Protein AF-G4D1E9-F1 (afdb_monomer_lite)

Organism: NCBI:txid997350

Sequence (97 aa):
MITLFISSLCPDCPPALEAFENSSLDYKIIDITESMANLKAFLKYRDKDSFFNSIKANCQVGVPSIMVGDGEKFYSFSSELDLKIYNFNEKEITTTL

pLDDT: mean 87.68, std 16.25, range [38.56, 98.69]

Structure (mmCIF, N/CA/C/O backbone):
data_AF-G4D1E9-F1
#
_entry.id   AF-G4D1E9-F1
#
loop_
_atom_site.group_PDB
_atom_site.id
_atom_site.type_symbol
_atom_site.label_atom_id
_atom_site.label_alt_id
_atom_site.label_comp_id
_atom_site.label_asym_id
_atom_site.label_entity_id
_atom_site.label_seq_id
_atom_site.pdbx_PDB_ins_code
_atom_site.Cartn_x
_atom_site.Cartn_y
_atom_site.Cartn_z
_atom_site.occupancy
_atom_site.B_iso_or_equiv
_atom_site.auth_seq_id
_atom_site.auth_comp_id
_atom_site.auth_asym_id
_atom_site.auth_atom_id
_atom_site.pdbx_PDB_model_num
ATOM 1 N N . MET A 1 1 ? -13.502 -6.601 0.296 1.00 86.12 1 MET A N 1
ATOM 2 C CA . MET A 1 1 ? -12.674 -5.956 1.341 1.00 86.12 1 MET A CA 1
ATOM 3 C C . MET A 1 1 ? -11.669 -5.037 0.670 1.00 86.12 1 MET A C 1
ATOM 5 O O . MET A 1 1 ? -11.020 -5.477 -0.278 1.00 86.12 1 MET A O 1
ATOM 9 N N . ILE A 1 2 ? -11.561 -3.794 1.142 1.00 93.88 2 ILE A N 1
ATOM 10 C CA . ILE A 1 2 ? -10.570 -2.818 0.675 1.00 93.88 2 ILE A CA 1
ATOM 11 C C . ILE A 1 2 ? -9.377 -2.825 1.640 1.00 93.88 2 ILE A C 1
ATOM 13 O O . ILE A 1 2 ? -9.537 -2.983 2.850 1.00 93.88 2 ILE A O 1
ATOM 17 N N . THR A 1 3 ? -8.158 -2.727 1.120 1.00 96.50 3 THR A N 1
ATOM 18 C CA . THR A 1 3 ? -6.930 -2.635 1.921 1.00 96.50 3 THR A CA 1
ATOM 19 C C . THR A 1 3 ? -6.061 -1.509 1.395 1.00 96.50 3 THR A C 1
ATOM 21 O O . THR A 1 3 ? -5.694 -1.526 0.224 1.00 96.50 3 THR A O 1
ATOM 24 N N . LEU A 1 4 ? -5.711 -0.563 2.259 1.00 97.38 4 LEU A N 1
ATOM 25 C CA . LEU A 1 4 ? -4.735 0.474 1.960 1.00 97.38 4 LEU A CA 1
ATOM 26 C C . LEU A 1 4 ? -3.371 0.041 2.510 1.00 97.38 4 LEU A C 1
ATOM 28 O O . LEU A 1 4 ? -3.190 -0.077 3.722 1.00 97.38 4 LEU A O 1
ATOM 32 N N . PHE A 1 5 ? -2.412 -0.201 1.622 1.00 98.25 5 PHE A N 1
ATOM 33 C CA . PHE A 1 5 ? -1.015 -0.401 1.990 1.00 98.25 5 PHE A CA 1
ATOM 34 C C . PHE A 1 5 ? -0.313 0.951 2.079 1.00 98.25 5 PHE A C 1
ATOM 36 O O . PHE A 1 5 ? -0.307 1.712 1.109 1.00 98.25 5 PHE A O 1
ATOM 43 N N . ILE A 1 6 ? 0.306 1.223 3.224 1.00 98.19 6 ILE A N 1
ATOM 44 C CA . ILE A 1 6 ? 1.077 2.442 3.496 1.00 98.19 6 ILE A CA 1
ATOM 45 C C . ILE A 1 6 ? 2.435 2.096 4.095 1.00 98.19 6 ILE A C 1
ATOM 47 O O . ILE A 1 6 ? 2.736 0.940 4.384 1.00 98.19 6 ILE A O 1
ATOM 51 N N . SER A 1 7 ? 3.256 3.118 4.292 1.00 98.00 7 SER A N 1
ATOM 52 C CA . SER A 1 7 ? 4.416 3.075 5.173 1.00 98.00 7 SER A CA 1
ATOM 53 C C . SER A 1 7 ? 4.402 4.330 6.036 1.00 98.00 7 SER A C 1
ATOM 55 O O . SER A 1 7 ? 4.297 5.426 5.483 1.00 98.00 7 SER A O 1
ATOM 57 N N . SER A 1 8 ? 4.574 4.200 7.354 1.00 96.69 8 SER A N 1
ATOM 58 C CA . SER A 1 8 ? 4.766 5.366 8.236 1.00 96.69 8 SER A CA 1
ATOM 59 C C . SER A 1 8 ? 6.022 6.179 7.894 1.00 96.69 8 SER A C 1
ATOM 61 O O . SER A 1 8 ? 6.168 7.314 8.335 1.00 96.69 8 SER A O 1
ATOM 63 N N . LEU A 1 9 ? 6.935 5.618 7.094 1.00 96.62 9 LEU A N 1
ATOM 64 C CA . LEU A 1 9 ? 8.142 6.288 6.606 1.00 96.62 9 LEU A CA 1
ATOM 65 C C . LEU A 1 9 ? 7.960 6.933 5.221 1.00 96.62 9 LEU A C 1
ATOM 67 O O . LEU A 1 9 ? 8.906 7.517 4.693 1.00 96.62 9 LEU A O 1
ATOM 71 N N . CYS A 1 10 ? 6.789 6.796 4.593 1.00 94.62 10 CYS A N 1
ATOM 72 C CA . CYS A 1 10 ? 6.521 7.342 3.266 1.00 94.62 10 CYS A CA 1
ATOM 73 C C . CYS A 1 10 ? 5.874 8.735 3.374 1.00 94.62 10 CYS A C 1
ATOM 75 O O . CYS A 1 10 ? 4.762 8.841 3.894 1.00 94.62 10 CYS A O 1
ATOM 77 N N . PRO A 1 11 ? 6.512 9.795 2.841 1.00 93.38 11 PRO A N 1
ATOM 78 C CA . PRO A 1 11 ? 5.982 11.157 2.922 1.00 93.38 11 PRO A CA 1
ATOM 79 C C . PRO A 1 11 ? 4.702 11.365 2.101 1.00 93.38 11 PRO A C 1
ATOM 81 O O . PRO A 1 11 ? 3.967 12.309 2.367 1.00 93.38 11 PRO A O 1
ATOM 84 N N . ASP A 1 12 ? 4.414 10.473 1.148 1.00 91.56 12 ASP A N 1
ATOM 85 C CA . ASP A 1 12 ? 3.251 10.557 0.255 1.00 91.56 12 ASP A CA 1
ATOM 86 C C . ASP A 1 12 ? 2.029 9.775 0.781 1.00 91.56 12 ASP A C 1
ATOM 88 O O . ASP A 1 12 ? 0.950 9.828 0.193 1.00 91.56 12 ASP A O 1
ATOM 92 N N . CYS A 1 13 ? 2.172 9.031 1.885 1.00 94.75 13 CYS A N 1
ATOM 93 C CA . CYS A 1 13 ? 1.077 8.272 2.504 1.00 94.75 13 CYS A CA 1
ATOM 94 C C . CYS A 1 13 ? 0.064 9.102 3.325 1.00 94.75 13 CYS A C 1
ATOM 96 O O . CYS A 1 13 ? -1.101 8.699 3.334 1.00 94.75 13 CYS A O 1
ATOM 98 N N . PRO A 1 14 ? 0.419 10.222 3.997 1.00 95.00 14 PRO A N 1
ATOM 99 C CA . PRO A 1 14 ? -0.534 10.974 4.820 1.00 95.00 14 PRO A CA 1
ATOM 100 C C . PRO A 1 14 ? -1.810 11.426 4.086 1.00 95.00 14 PRO A C 1
ATOM 102 O O . PRO A 1 14 ? -2.887 11.203 4.635 1.00 95.00 14 PRO A O 1
ATOM 105 N N . PRO A 1 15 ? -1.758 11.945 2.839 1.00 93.44 15 PRO A N 1
ATOM 106 C CA . PRO A 1 15 ? -2.978 12.304 2.109 1.00 93.44 15 PRO A CA 1
ATOM 107 C C . PRO A 1 15 ? -3.912 11.113 1.848 1.00 93.44 15 PRO A C 1
ATOM 109 O O . PRO A 1 15 ? -5.132 11.260 1.876 1.00 93.44 15 PRO A O 1
ATOM 112 N N . ALA A 1 16 ? -3.352 9.921 1.613 1.00 93.50 16 ALA A N 1
ATOM 113 C CA . ALA A 1 16 ? -4.143 8.710 1.419 1.00 93.50 16 ALA A CA 1
ATOM 114 C C . ALA A 1 16 ? -4.818 8.268 2.722 1.00 93.50 16 ALA A C 1
ATOM 116 O O . ALA A 1 16 ? -5.991 7.911 2.710 1.00 93.50 16 ALA A O 1
ATOM 117 N N . LEU A 1 17 ? -4.094 8.320 3.844 1.00 93.94 17 LEU A N 1
ATOM 118 C CA . LEU A 1 17 ? -4.647 8.010 5.164 1.00 93.94 17 LEU A CA 1
ATOM 119 C C . LEU A 1 17 ? -5.827 8.926 5.494 1.00 93.94 17 LEU A C 1
ATOM 121 O O . LEU A 1 17 ? -6.913 8.427 5.777 1.00 93.94 17 LEU A O 1
ATOM 125 N N . GLU A 1 18 ? -5.646 10.239 5.347 1.00 93.25 18 GLU A N 1
ATOM 126 C CA . GLU A 1 18 ? -6.695 11.229 5.607 1.00 93.25 18 GLU A CA 1
ATOM 127 C C . GLU A 1 18 ? -7.926 11.010 4.713 1.00 93.25 18 GLU A C 1
ATOM 129 O O . GLU A 1 18 ? -9.065 11.088 5.179 1.00 93.25 18 GLU A O 1
ATOM 134 N N . ALA A 1 19 ? -7.728 10.699 3.428 1.00 91.38 19 ALA A N 1
ATOM 135 C CA . ALA A 1 19 ? -8.835 10.433 2.513 1.00 91.38 19 ALA A CA 1
ATOM 136 C C . ALA A 1 19 ? -9.644 9.188 2.917 1.00 91.38 19 ALA A C 1
ATOM 138 O O . ALA A 1 19 ? -10.872 9.198 2.823 1.00 91.38 19 ALA A O 1
ATOM 139 N N . PHE A 1 20 ? -8.972 8.129 3.378 1.00 92.06 20 PHE A N 1
ATOM 140 C CA . PHE A 1 20 ? -9.628 6.910 3.850 1.00 92.06 20 PHE A CA 1
ATOM 141 C C . PHE A 1 20 ? -10.334 7.122 5.197 1.00 92.06 20 PHE A C 1
ATOM 143 O O . PHE A 1 20 ? -11.491 6.722 5.325 1.00 92.06 20 PHE A O 1
ATOM 150 N N . GLU A 1 21 ? -9.699 7.808 6.151 1.00 91.88 21 GLU A N 1
ATOM 151 C CA . GLU A 1 21 ? -10.279 8.151 7.463 1.00 91.88 21 GLU A CA 1
ATOM 152 C C . GLU A 1 21 ? -11.539 9.016 7.349 1.00 91.88 21 GLU A C 1
ATOM 154 O O . GLU A 1 21 ? -12.465 8.878 8.146 1.00 91.88 21 GLU A O 1
ATOM 159 N N . ASN A 1 22 ? -11.608 9.869 6.325 1.00 90.94 22 ASN A N 1
ATOM 160 C CA . ASN A 1 22 ? -12.777 10.699 6.030 1.00 90.94 22 ASN A CA 1
ATOM 161 C C . ASN A 1 22 ? -13.799 10.029 5.090 1.00 90.94 22 ASN A C 1
ATOM 163 O O . ASN A 1 22 ? -14.769 10.676 4.674 1.00 90.94 22 ASN A O 1
ATOM 167 N N . SER A 1 23 ? -13.590 8.764 4.715 1.00 87.75 23 SER A N 1
ATOM 168 C CA . SER A 1 23 ? -14.504 8.002 3.857 1.00 87.75 23 SER A CA 1
ATOM 169 C C . SER A 1 23 ? -15.484 7.156 4.676 1.00 87.75 23 SER A C 1
ATOM 171 O O . SER A 1 23 ? -15.246 6.836 5.836 1.00 87.75 23 SER A O 1
ATOM 173 N N . SER A 1 24 ? -16.591 6.748 4.055 1.00 87.38 24 SER A N 1
ATOM 174 C CA . SER A 1 24 ? -17.543 5.779 4.621 1.00 87.38 24 SER A CA 1
ATOM 175 C C . SER A 1 24 ? -17.227 4.327 4.233 1.00 87.38 24 SER A C 1
ATOM 177 O O . SER A 1 24 ? -18.061 3.439 4.420 1.00 87.38 24 SER A O 1
ATOM 179 N N . LEU A 1 25 ? -16.054 4.080 3.642 1.00 87.00 25 LEU A N 1
ATOM 180 C CA . LEU A 1 25 ? -15.668 2.764 3.145 1.00 87.00 25 LEU A CA 1
ATOM 181 C C . LEU A 1 25 ? -15.341 1.815 4.303 1.00 87.00 25 LEU A C 1
ATOM 183 O O . LEU A 1 25 ? -14.787 2.218 5.320 1.00 87.00 25 LEU A O 1
ATOM 187 N N . ASP A 1 26 ? -15.616 0.526 4.108 1.00 89.50 26 ASP A N 1
ATOM 188 C CA 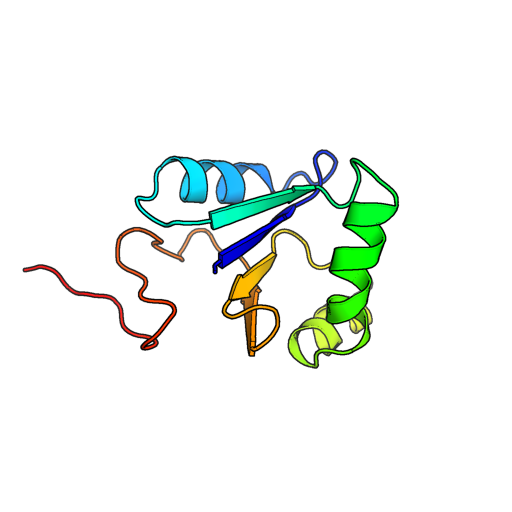. ASP A 1 26 ? -15.075 -0.530 4.964 1.00 89.50 26 ASP A CA 1
ATOM 189 C C . ASP A 1 26 ? -13.694 -0.950 4.441 1.00 89.50 26 ASP A C 1
ATOM 191 O O . ASP A 1 26 ? -13.556 -1.528 3.350 1.00 89.50 26 ASP A O 1
ATOM 195 N N . TYR A 1 27 ? -12.656 -0.613 5.201 1.00 93.19 27 TYR A N 1
ATOM 196 C CA . TYR A 1 27 ? -11.268 -0.824 4.821 1.00 93.19 27 TYR A CA 1
ATOM 197 C C . TYR A 1 27 ? -10.405 -1.232 6.012 1.00 93.19 27 TYR A C 1
ATOM 199 O O . TYR A 1 27 ? -10.730 -1.017 7.177 1.00 93.19 27 TYR A O 1
ATOM 207 N N . LYS A 1 28 ? -9.234 -1.781 5.691 1.00 96.19 28 LYS A N 1
ATOM 208 C CA . LYS A 1 28 ? -8.131 -1.931 6.640 1.00 96.19 28 LYS A CA 1
ATOM 209 C C . LYS A 1 28 ? -6.882 -1.234 6.125 1.00 96.19 28 LYS A C 1
ATOM 211 O O . LYS A 1 28 ? -6.651 -1.181 4.916 1.00 96.19 28 LYS A O 1
ATOM 216 N N . ILE A 1 29 ? -6.060 -0.757 7.048 1.00 97.56 29 ILE A N 1
ATOM 217 C CA . ILE A 1 29 ? -4.736 -0.210 6.753 1.00 97.56 29 ILE A CA 1
ATOM 218 C C . ILE A 1 29 ? -3.689 -1.273 7.084 1.00 97.56 29 ILE A C 1
ATOM 220 O O . ILE A 1 29 ? -3.799 -1.970 8.092 1.00 97.56 29 ILE A O 1
ATOM 224 N N . ILE A 1 30 ? -2.682 -1.411 6.223 1.00 98.25 30 ILE A N 1
ATOM 225 C CA . ILE A 1 30 ? -1.491 -2.221 6.479 1.00 98.25 30 ILE A CA 1
ATOM 226 C C . ILE A 1 3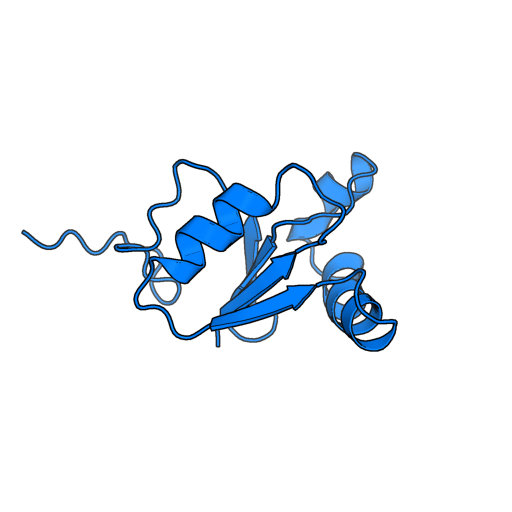0 ? -0.266 -1.329 6.299 1.00 98.25 30 ILE A C 1
ATOM 228 O O . ILE A 1 30 ? 0.070 -0.954 5.175 1.00 98.25 30 ILE A O 1
ATOM 232 N N . ASP A 1 31 ? 0.425 -1.031 7.397 1.00 98.50 31 ASP A N 1
ATOM 233 C CA . ASP A 1 31 ? 1.738 -0.397 7.349 1.00 98.50 31 ASP A CA 1
ATOM 234 C C . ASP A 1 31 ? 2.815 -1.454 7.079 1.00 98.50 31 ASP A C 1
ATOM 236 O O . ASP A 1 31 ? 3.106 -2.310 7.919 1.00 98.50 31 ASP A O 1
ATOM 240 N N . ILE A 1 32 ? 3.435 -1.397 5.902 1.00 98.56 32 ILE A N 1
ATOM 241 C CA . ILE A 1 32 ? 4.452 -2.368 5.479 1.00 98.56 32 ILE A CA 1
ATOM 242 C C . ILE A 1 32 ? 5.751 -2.280 6.294 1.00 98.56 32 ILE A C 1
ATOM 244 O O . ILE A 1 32 ? 6.572 -3.193 6.219 1.00 98.56 32 ILE A O 1
ATOM 248 N N . THR A 1 33 ? 5.957 -1.200 7.050 1.00 98.25 33 THR A N 1
ATOM 249 C CA . THR A 1 33 ? 7.136 -0.983 7.901 1.00 98.25 33 THR A CA 1
ATOM 250 C C . THR A 1 33 ? 6.914 -1.353 9.363 1.00 98.25 33 THR A C 1
ATOM 252 O O . THR A 1 33 ? 7.886 -1.513 10.097 1.00 98.25 33 THR A O 1
ATOM 255 N N . GLU A 1 34 ? 5.666 -1.568 9.778 1.00 98.44 34 GLU A N 1
ATOM 256 C CA . GLU A 1 34 ? 5.324 -1.918 11.161 1.00 98.44 34 GLU A CA 1
ATOM 257 C C . GLU A 1 34 ? 5.786 -3.335 11.539 1.00 98.44 34 GLU A C 1
ATOM 259 O O . GLU A 1 34 ? 6.216 -3.581 12.666 1.00 98.44 34 GLU A O 1
ATOM 264 N N . SER A 1 35 ? 5.721 -4.296 10.609 1.00 98.62 35 SER A N 1
ATOM 265 C CA . SER A 1 35 ? 6.132 -5.673 10.893 1.00 98.62 35 SER A CA 1
ATOM 266 C C . SER A 1 35 ? 6.550 -6.465 9.654 1.00 98.62 35 SER A C 1
ATOM 268 O O . SER A 1 35 ? 6.132 -6.202 8.526 1.00 98.62 35 SER A O 1
ATOM 270 N N . MET A 1 36 ? 7.321 -7.535 9.875 1.00 98.50 36 MET A N 1
ATOM 271 C CA . MET A 1 36 ? 7.660 -8.495 8.816 1.00 98.50 36 MET A CA 1
ATOM 272 C C . MET A 1 36 ? 6.431 -9.206 8.242 1.00 98.50 36 MET A C 1
ATOM 274 O O . MET A 1 36 ? 6.455 -9.612 7.081 1.00 98.50 36 MET A O 1
ATOM 278 N N . ALA A 1 37 ? 5.369 -9.383 9.032 1.00 98.62 37 ALA A N 1
ATOM 279 C CA . ALA A 1 37 ? 4.126 -9.972 8.547 1.00 98.62 37 ALA A CA 1
ATOM 280 C C . ALA A 1 37 ? 3.439 -9.038 7.540 1.00 98.62 37 ALA A C 1
ATOM 282 O O . ALA A 1 37 ? 3.067 -9.488 6.456 1.00 98.62 37 ALA A O 1
ATOM 283 N N . ASN A 1 38 ? 3.368 -7.741 7.850 1.00 98.56 38 ASN A N 1
ATOM 284 C CA . ASN A 1 38 ? 2.786 -6.727 6.971 1.00 98.56 38 ASN A CA 1
ATOM 285 C C . ASN A 1 38 ? 3.588 -6.585 5.675 1.00 98.56 38 ASN A C 1
ATOM 287 O O . ASN A 1 38 ? 3.014 -6.626 4.585 1.00 98.56 38 ASN A O 1
ATOM 291 N N . LEU A 1 39 ? 4.920 -6.515 5.781 1.00 98.69 39 LEU A N 1
ATOM 292 C CA . LEU A 1 39 ? 5.794 -6.471 4.611 1.00 98.69 39 LEU A CA 1
ATOM 293 C C . LEU A 1 39 ? 5.576 -7.690 3.705 1.00 98.69 39 LEU A C 1
ATOM 295 O O . LEU A 1 39 ? 5.384 -7.542 2.500 1.00 98.69 39 LEU A O 1
ATOM 299 N N . LYS A 1 40 ? 5.549 -8.904 4.272 1.00 98.44 40 LYS A N 1
ATOM 300 C CA . LYS A 1 40 ? 5.290 -10.135 3.505 1.00 98.44 40 LYS A CA 1
ATOM 301 C C . LYS A 1 40 ? 3.898 -10.142 2.873 1.00 98.44 40 LYS A C 1
ATOM 303 O O . LYS A 1 40 ? 3.763 -10.609 1.742 1.00 98.44 40 LYS A O 1
ATOM 308 N N . ALA A 1 41 ? 2.883 -9.628 3.569 1.00 97.62 41 ALA A N 1
ATOM 309 C CA . ALA A 1 41 ? 1.529 -9.513 3.035 1.00 97.62 41 ALA A CA 1
ATOM 310 C C . ALA A 1 41 ? 1.485 -8.602 1.799 1.00 97.62 41 ALA A C 1
ATOM 312 O O . ALA A 1 41 ? 0.844 -8.957 0.814 1.00 97.62 41 ALA A O 1
ATOM 313 N N . PHE A 1 42 ? 2.219 -7.487 1.811 1.00 98.38 42 PHE A N 1
ATOM 314 C CA . PHE A 1 42 ? 2.345 -6.606 0.649 1.00 98.38 42 PHE A CA 1
ATOM 315 C C . PHE A 1 42 ? 3.155 -7.248 -0.488 1.00 98.38 42 PHE A C 1
ATOM 317 O O . PHE A 1 42 ? 2.687 -7.308 -1.627 1.00 98.38 42 PHE A O 1
ATOM 324 N N . LEU A 1 43 ? 4.337 -7.802 -0.186 1.00 98.25 43 LEU A N 1
ATOM 325 C CA . LEU A 1 43 ? 5.217 -8.428 -1.185 1.00 98.25 43 LEU A CA 1
ATOM 326 C C . LEU A 1 43 ? 4.561 -9.617 -1.899 1.00 98.25 43 LEU A C 1
ATOM 328 O O . LEU A 1 43 ? 4.803 -9.815 -3.090 1.00 98.25 43 LEU A O 1
ATOM 332 N N . LYS A 1 44 ? 3.674 -10.360 -1.214 1.00 97.75 44 LYS A N 1
ATOM 333 C CA . LYS A 1 44 ? 2.853 -11.430 -1.814 1.00 97.75 44 LYS A CA 1
ATOM 334 C C . LYS A 1 44 ? 2.175 -10.968 -3.108 1.00 97.75 44 LYS A C 1
ATOM 336 O O . LYS A 1 44 ? 2.129 -11.748 -4.061 1.00 97.75 44 LYS A O 1
ATOM 341 N N . TYR A 1 45 ? 1.664 -9.737 -3.124 1.00 97.94 45 TYR A N 1
ATOM 342 C CA . TYR A 1 45 ? 0.979 -9.152 -4.271 1.00 97.94 45 TYR A CA 1
ATOM 343 C C . TYR A 1 45 ? 1.922 -8.310 -5.132 1.00 97.94 45 TYR A C 1
ATOM 345 O O . TYR A 1 45 ? 1.998 -8.532 -6.339 1.00 97.94 45 TYR A O 1
ATOM 353 N N . ARG A 1 46 ? 2.707 -7.412 -4.522 1.00 97.88 46 ARG A N 1
ATOM 354 C CA . ARG A 1 46 ? 3.602 -6.471 -5.221 1.00 97.88 46 ARG A CA 1
ATOM 355 C C . ARG A 1 46 ? 4.579 -7.157 -6.176 1.00 97.88 46 ARG A C 1
ATOM 357 O O . ARG A 1 46 ? 4.866 -6.657 -7.268 1.00 97.88 46 ARG A O 1
ATOM 364 N N . ASP A 1 47 ? 5.095 -8.321 -5.800 1.00 97.81 47 ASP A N 1
ATOM 365 C CA . ASP A 1 47 ? 6.078 -9.015 -6.630 1.00 97.81 47 ASP A CA 1
ATOM 366 C C . ASP A 1 47 ? 5.444 -9.760 -7.812 1.00 97.81 47 ASP A C 1
ATOM 368 O O . ASP A 1 47 ? 6.128 -9.973 -8.815 1.00 97.81 47 ASP A O 1
ATOM 372 N N . LYS A 1 48 ? 4.145 -10.083 -7.743 1.00 96.81 48 LYS A N 1
ATOM 373 C CA . LYS A 1 48 ? 3.452 -10.947 -8.713 1.00 96.81 48 LYS A CA 1
ATOM 374 C C . LYS A 1 48 ? 2.462 -10.217 -9.616 1.00 96.81 48 LYS A C 1
ATOM 376 O O . LYS A 1 48 ? 2.322 -10.604 -10.772 1.00 96.81 48 LYS A O 1
AT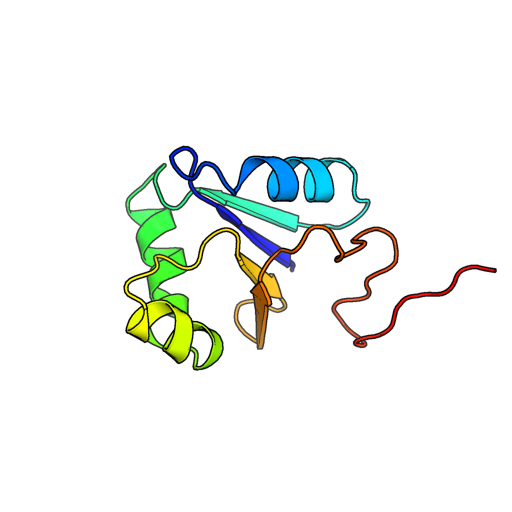OM 381 N N . ASP A 1 49 ? 1.773 -9.200 -9.107 1.00 97.69 49 ASP A N 1
ATOM 382 C CA . ASP A 1 49 ? 0.740 -8.495 -9.860 1.00 97.69 49 ASP A CA 1
ATOM 383 C C . ASP A 1 49 ? 1.355 -7.519 -10.878 1.00 97.69 49 ASP A C 1
ATOM 385 O O . ASP A 1 49 ? 2.303 -6.781 -10.582 1.00 97.69 49 ASP A O 1
ATOM 389 N N . SER A 1 50 ? 0.809 -7.525 -12.097 1.00 97.62 50 SER A N 1
ATOM 390 C CA . SER A 1 50 ? 1.286 -6.703 -13.213 1.00 97.62 50 SER A CA 1
ATOM 391 C C . SER A 1 50 ? 1.146 -5.196 -12.986 1.00 97.62 50 SER A C 1
ATOM 393 O O . SER A 1 50 ? 1.936 -4.435 -13.550 1.00 97.62 50 SER A O 1
ATOM 395 N N . PHE A 1 51 ? 0.217 -4.766 -12.122 1.00 96.88 51 PHE A N 1
ATOM 396 C CA . PHE A 1 51 ? 0.048 -3.373 -11.706 1.00 96.88 51 PHE A CA 1
ATOM 397 C C . PHE A 1 51 ? 1.363 -2.763 -11.198 1.00 96.88 51 PHE A C 1
ATOM 399 O O . PHE A 1 51 ? 1.679 -1.611 -11.487 1.00 96.88 51 PHE A O 1
ATOM 406 N N . PHE A 1 52 ? 2.184 -3.557 -10.504 1.00 98.25 52 PHE A N 1
ATOM 407 C CA . PHE A 1 52 ? 3.438 -3.087 -9.918 1.00 98.25 52 PHE A CA 1
ATOM 408 C C . PHE A 1 52 ? 4.633 -3.140 -10.876 1.00 98.25 52 PHE A C 1
ATOM 410 O O . PHE A 1 52 ? 5.734 -2.766 -10.480 1.00 98.25 52 PHE A O 1
ATOM 417 N N . ASN A 1 53 ? 4.486 -3.613 -12.117 1.00 98.19 53 ASN A N 1
ATOM 418 C CA . ASN A 1 53 ? 5.635 -3.801 -13.009 1.00 98.19 53 ASN A CA 1
ATOM 419 C C . ASN A 1 53 ? 6.366 -2.488 -13.321 1.00 98.19 53 ASN A C 1
ATOM 421 O O . ASN A 1 53 ? 7.589 -2.438 -13.204 1.00 98.19 53 ASN A O 1
ATOM 425 N N . SER A 1 54 ? 5.638 -1.419 -13.656 1.00 97.69 54 SER A N 1
ATOM 426 C CA . SER A 1 54 ? 6.234 -0.100 -13.917 1.00 97.69 54 SER A CA 1
ATOM 427 C C . SER A 1 54 ? 6.817 0.527 -12.648 1.00 97.69 54 SER A C 1
ATOM 429 O O . SER A 1 54 ? 7.925 1.053 -12.672 1.00 97.69 54 SER A O 1
ATOM 431 N N . ILE A 1 55 ? 6.115 0.400 -11.520 1.00 97.00 55 ILE A N 1
ATOM 432 C CA . ILE A 1 55 ? 6.563 0.860 -10.198 1.00 97.00 55 ILE A CA 1
ATOM 433 C C . ILE A 1 55 ? 7.912 0.212 -9.842 1.00 97.00 55 ILE A C 1
ATOM 435 O O . ILE A 1 55 ? 8.874 0.901 -9.500 1.00 97.00 55 ILE A O 1
ATOM 439 N N . LYS A 1 56 ? 8.013 -1.116 -9.991 1.00 97.44 56 LYS A N 1
ATOM 440 C CA . LYS A 1 56 ? 9.249 -1.880 -9.765 1.00 97.44 56 LYS A CA 1
ATOM 441 C C . LYS A 1 56 ? 10.365 -1.460 -10.720 1.00 97.44 56 LYS A C 1
ATOM 443 O O . LYS A 1 56 ? 11.498 -1.303 -10.273 1.00 97.44 56 LYS A O 1
ATOM 448 N N . ALA A 1 57 ? 10.052 -1.264 -12.002 1.00 98.12 57 ALA A N 1
ATOM 449 C CA . ALA A 1 57 ? 11.023 -0.827 -13.007 1.00 98.12 57 ALA A CA 1
ATOM 450 C C . ALA A 1 57 ? 11.613 0.560 -12.695 1.00 98.12 57 ALA A C 1
ATOM 452 O O . ALA A 1 57 ? 12.774 0.810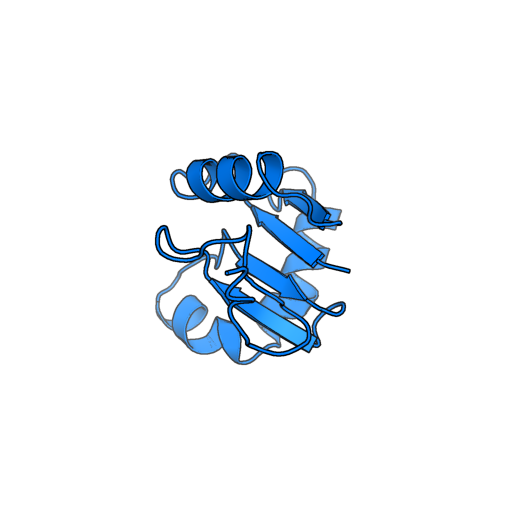 -13.002 1.00 98.12 57 ALA A O 1
ATOM 453 N N . ASN A 1 58 ? 10.845 1.423 -12.023 1.00 97.62 58 ASN A N 1
ATOM 454 C CA . ASN A 1 58 ? 11.283 2.741 -11.559 1.00 97.62 58 ASN A CA 1
ATOM 455 C C . ASN A 1 58 ? 11.920 2.724 -10.155 1.00 97.62 58 ASN A C 1
ATOM 457 O O . ASN A 1 58 ? 12.082 3.780 -9.545 1.00 97.62 58 ASN A O 1
ATOM 461 N N . CYS A 1 59 ? 12.264 1.548 -9.615 1.00 96.56 59 CYS A N 1
ATOM 462 C CA . CYS A 1 59 ? 12.833 1.381 -8.271 1.00 96.56 59 CYS A CA 1
ATOM 463 C C . CYS A 1 59 ? 11.948 1.934 -7.137 1.00 96.56 59 CYS A C 1
ATOM 465 O O . CYS A 1 59 ? 12.446 2.285 -6.067 1.00 96.56 59 CYS A O 1
ATOM 467 N N . GLN A 1 60 ? 10.632 1.994 -7.346 1.00 96.31 60 GLN A N 1
ATOM 468 C CA . GLN A 1 60 ? 9.681 2.475 -6.349 1.00 96.31 60 GLN A CA 1
ATOM 469 C C . GLN A 1 60 ? 9.137 1.321 -5.493 1.00 96.31 60 GLN A C 1
ATOM 471 O O . GLN A 1 60 ? 9.055 0.161 -5.917 1.00 96.31 60 GLN A O 1
ATOM 476 N N . VAL A 1 61 ? 8.740 1.649 -4.260 1.00 96.25 61 VAL A N 1
ATOM 477 C CA . VAL A 1 61 ? 8.149 0.683 -3.319 1.00 96.25 61 VAL A CA 1
ATOM 478 C C . VAL A 1 61 ? 6.731 0.292 -3.749 1.00 96.25 61 VAL A C 1
ATOM 480 O O . VAL A 1 61 ? 6.400 -0.893 -3.736 1.00 96.25 61 VAL A O 1
ATOM 483 N N . GLY A 1 62 ? 5.924 1.271 -4.178 1.00 95.50 62 GLY A N 1
ATOM 484 C CA . GLY A 1 62 ? 4.522 1.072 -4.567 1.00 95.50 62 GLY A CA 1
ATOM 485 C C . GLY A 1 62 ? 3.502 1.321 -3.456 1.00 95.50 62 GLY A C 1
ATOM 486 O O . GLY A 1 62 ? 2.436 0.711 -3.474 1.00 95.50 62 GLY A O 1
ATOM 487 N N . VAL A 1 63 ? 3.827 2.183 -2.488 1.00 97.00 63 VAL A N 1
ATOM 488 C CA . VAL A 1 63 ? 2.884 2.713 -1.489 1.00 97.00 63 VAL A CA 1
ATOM 489 C C . VAL A 1 63 ? 2.782 4.242 -1.629 1.00 97.00 63 VAL A C 1
ATOM 491 O O . VAL A 1 63 ? 3.784 4.846 -2.017 1.00 97.00 63 VAL A O 1
ATOM 494 N N . PRO A 1 64 ? 1.628 4.865 -1.317 1.00 96.69 64 PRO A N 1
ATOM 495 C CA . PRO A 1 64 ? 0.363 4.227 -0.934 1.00 96.69 64 PRO A CA 1
ATOM 496 C C . PRO A 1 64 ? -0.300 3.471 -2.100 1.00 96.69 64 PRO A C 1
ATOM 498 O O . PRO A 1 64 ? -0.347 3.963 -3.229 1.00 96.69 64 PRO A O 1
ATOM 501 N N . SER A 1 65 ? -0.824 2.270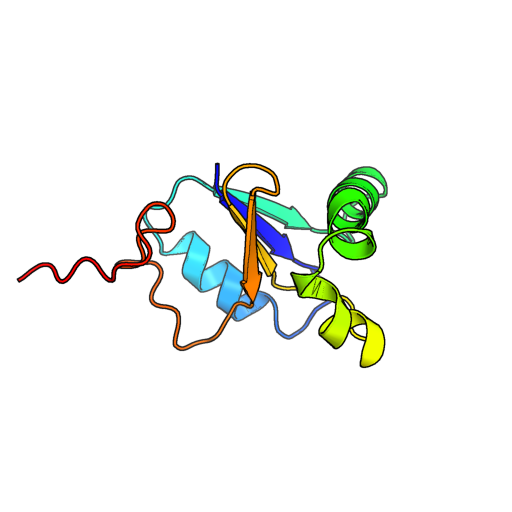 -1.837 1.00 96.31 65 SER A N 1
ATOM 502 C CA . SER A 1 65 ? -1.579 1.488 -2.829 1.00 96.31 65 SER A CA 1
ATOM 503 C C . SER A 1 65 ? -2.833 0.860 -2.242 1.00 96.31 65 SER A C 1
ATOM 505 O O . SER A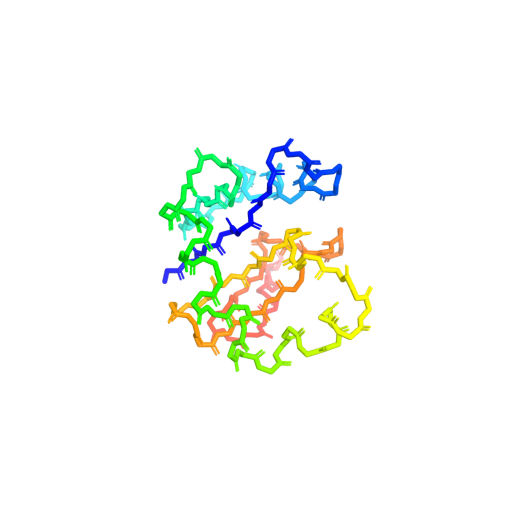 1 65 ? -2.863 0.404 -1.100 1.00 96.31 65 SER A O 1
ATOM 507 N N . ILE A 1 66 ? -3.888 0.844 -3.050 1.00 96.00 66 ILE A N 1
ATOM 508 C CA . ILE A 1 66 ? -5.216 0.375 -2.672 1.00 96.00 66 ILE A CA 1
ATOM 509 C C . ILE A 1 66 ? -5.440 -0.977 -3.333 1.00 96.00 66 ILE A C 1
ATOM 511 O O . ILE A 1 66 ? -5.353 -1.090 -4.553 1.00 96.00 66 ILE A O 1
ATOM 515 N N . MET A 1 67 ? -5.758 -1.989 -2.536 1.00 95.31 67 MET A N 1
ATOM 516 C CA . MET A 1 67 ? -6.134 -3.321 -2.992 1.00 95.31 67 MET A CA 1
ATOM 517 C C . MET A 1 67 ? -7.625 -3.554 -2.763 1.00 95.31 67 MET A C 1
ATOM 519 O O . MET A 1 67 ? -8.149 -3.292 -1.678 1.00 95.31 67 MET A O 1
ATOM 523 N N . VAL A 1 68 ? -8.291 -4.114 -3.767 1.00 92.69 68 VAL A N 1
ATOM 524 C CA . VAL A 1 68 ? -9.705 -4.500 -3.723 1.00 92.69 68 VAL A CA 1
ATOM 525 C C . VAL A 1 68 ? -9.814 -6.002 -3.961 1.00 92.69 68 VAL A C 1
ATOM 527 O O . VAL A 1 68 ? -9.061 -6.564 -4.756 1.00 92.69 68 VAL A O 1
ATOM 530 N N . GLY A 1 69 ? -10.732 -6.657 -3.248 1.00 90.38 69 GLY A N 1
ATOM 531 C CA . GLY A 1 69 ? -11.062 -8.067 -3.491 1.00 90.38 69 GLY A CA 1
ATOM 532 C C . GLY A 1 69 ? -9.948 -9.054 -3.125 1.00 90.38 69 GLY A C 1
ATOM 533 O O . GLY A 1 69 ? -9.896 -10.134 -3.683 1.00 90.38 69 GLY A O 1
ATOM 534 N N . ASP A 1 70 ? -9.039 -8.692 -2.209 1.00 90.88 70 ASP A N 1
ATOM 535 C CA . ASP A 1 70 ? -7.886 -9.534 -1.822 1.00 90.88 70 ASP A CA 1
ATOM 536 C C . ASP A 1 70 ? -6.957 -9.913 -2.995 1.00 90.88 70 ASP A C 1
ATOM 538 O O . ASP A 1 70 ? -6.517 -11.052 -3.148 1.00 90.88 70 ASP A O 1
ATOM 542 N N . GLY A 1 71 ? -6.635 -8.920 -3.824 1.00 92.38 71 GLY A N 1
ATOM 543 C CA . GLY A 1 71 ? -5.699 -9.064 -4.939 1.00 92.38 71 GLY A CA 1
ATOM 544 C C . GLY A 1 71 ? -6.370 -9.160 -6.304 1.00 92.38 71 GLY A C 1
ATOM 545 O O . GLY A 1 71 ? -5.692 -9.451 -7.281 1.00 92.38 71 GLY A O 1
ATOM 546 N N . GLU A 1 72 ? -7.676 -8.900 -6.392 1.00 91.31 72 GLU A N 1
ATOM 547 C CA . GLU A 1 72 ? -8.375 -8.789 -7.676 1.00 91.31 72 GLU A CA 1
ATOM 548 C C . GLU A 1 72 ? -7.951 -7.540 -8.454 1.00 91.31 72 GLU A C 1
ATOM 550 O O . GLU A 1 72 ? -7.807 -7.589 -9.677 1.00 91.31 72 GLU A O 1
ATOM 555 N N . LYS A 1 73 ? -7.800 -6.402 -7.761 1.00 92.06 73 LYS A N 1
ATOM 556 C CA . LYS A 1 73 ? -7.444 -5.118 -8.379 1.00 92.06 73 LYS A CA 1
ATOM 557 C C . LYS A 1 73 ? -6.568 -4.273 -7.465 1.00 92.06 73 LYS A C 1
ATOM 559 O O . LYS A 1 73 ? -6.738 -4.286 -6.243 1.00 92.06 73 LYS A O 1
ATOM 564 N N . PHE A 1 74 ? -5.704 -3.479 -8.093 1.00 93.81 74 PHE A N 1
ATOM 565 C CA . PHE A 1 74 ? -4.836 -2.505 -7.442 1.00 93.81 74 PHE A CA 1
ATOM 566 C C . PHE A 1 74 ? -4.983 -1.120 -8.073 1.00 93.81 74 PHE A C 1
ATOM 568 O O . PHE A 1 74 ? -5.149 -0.996 -9.288 1.00 93.81 74 PHE A O 1
ATOM 575 N N . TYR A 1 75 ? -4.903 -0.088 -7.235 1.00 92.12 75 TYR A N 1
ATOM 576 C CA . TYR A 1 75 ? -4.970 1.315 -7.633 1.00 92.12 75 TYR A CA 1
ATOM 577 C C . TYR A 1 75 ? -3.901 2.120 -6.895 1.00 92.12 75 TYR A C 1
ATOM 579 O O . TYR A 1 75 ? -3.648 1.894 -5.708 1.00 92.12 75 TYR A O 1
ATOM 587 N N . SER A 1 76 ? -3.291 3.080 -7.588 1.00 89.62 76 SER A N 1
ATOM 588 C CA . SER A 1 76 ? -2.460 4.097 -6.941 1.00 89.62 76 SER A CA 1
ATOM 589 C C . SER A 1 76 ? -3.371 5.146 -6.325 1.00 89.62 76 SER A C 1
ATOM 591 O O . SER A 1 76 ? -4.372 5.529 -6.933 1.00 89.62 76 SER A O 1
ATOM 593 N N . PHE A 1 77 ? -3.017 5.637 -5.142 1.00 89.00 77 PHE A N 1
ATOM 594 C CA . PHE A 1 77 ? -3.682 6.820 -4.618 1.00 89.00 77 PHE A CA 1
ATOM 595 C C . PHE A 1 77 ? -3.268 8.055 -5.433 1.00 89.00 77 PHE A C 1
ATOM 597 O O . PHE A 1 77 ? -2.105 8.203 -5.810 1.00 89.00 77 PHE A O 1
ATOM 604 N N . SER A 1 78 ? -4.222 8.944 -5.692 1.00 82.56 78 SER A N 1
ATOM 605 C CA . SER A 1 78 ? -3.978 10.283 -6.232 1.00 82.56 78 SER A CA 1
ATOM 606 C C . SER A 1 78 ? -4.947 11.255 -5.566 1.00 82.56 78 SER A C 1
ATOM 608 O O . SER A 1 78 ? -6.037 10.850 -5.170 1.00 82.56 78 SER A O 1
ATOM 610 N N . SER A 1 79 ? -4.578 12.531 -5.455 1.00 72.75 79 SER A N 1
ATOM 611 C CA . SER A 1 79 ? -5.434 13.571 -4.860 1.00 72.75 79 SER A CA 1
ATOM 612 C C . SER A 1 79 ? -6.750 13.800 -5.615 1.00 72.75 79 SER A C 1
ATOM 614 O O . SER A 1 79 ? -7.658 14.428 -5.088 1.00 72.75 79 SER A O 1
ATOM 616 N N . GLU A 1 80 ? -6.851 13.302 -6.847 1.00 71.44 80 GLU A N 1
ATOM 617 C CA . GLU A 1 80 ? -8.049 13.360 -7.691 1.00 71.44 80 GLU A CA 1
ATOM 618 C C . GLU A 1 80 ? -9.014 12.191 -7.426 1.00 71.44 80 GLU A C 1
ATOM 620 O O . GLU A 1 80 ? -10.145 12.192 -7.913 1.00 71.44 80 GLU A O 1
ATOM 625 N N . LEU A 1 81 ? -8.583 11.181 -6.662 1.00 75.44 81 LEU A N 1
ATOM 626 C CA . LEU A 1 81 ? -9.409 10.034 -6.314 1.00 75.44 81 LEU A CA 1
ATOM 627 C C . LEU A 1 81 ? -10.383 10.412 -5.191 1.00 75.44 81 LEU A C 1
ATOM 629 O O . LEU A 1 81 ? -10.047 10.341 -4.009 1.00 75.44 81 LEU A O 1
ATOM 633 N N . ASP A 1 82 ? -11.609 10.784 -5.561 1.00 70.94 82 ASP A N 1
ATOM 634 C CA . ASP A 1 82 ? -12.674 11.037 -4.590 1.00 70.94 82 ASP A CA 1
ATOM 635 C C . ASP A 1 82 ? -13.286 9.723 -4.077 1.00 70.94 82 ASP A C 1
ATOM 637 O O . ASP A 1 82 ? -14.204 9.148 -4.664 1.00 70.94 82 ASP A O 1
ATOM 641 N N . LEU A 1 83 ? -12.778 9.253 -2.937 1.00 72.56 83 LEU A N 1
ATOM 642 C CA . LEU A 1 83 ? -13.238 8.033 -2.270 1.00 72.56 83 LEU A CA 1
ATOM 643 C C . LEU A 1 83 ? -14.684 8.108 -1.754 1.00 72.56 83 LEU A C 1
ATOM 645 O O . LEU A 1 83 ? -15.241 7.069 -1.401 1.00 72.56 83 LEU A O 1
ATOM 649 N N . LYS A 1 84 ? -15.313 9.291 -1.713 1.00 62.88 84 LYS A N 1
ATOM 650 C CA . LYS A 1 84 ? -16.713 9.439 -1.275 1.00 62.88 84 LYS A CA 1
ATOM 651 C C . LYS A 1 84 ? -17.709 8.958 -2.323 1.00 62.88 84 LYS A C 1
ATOM 653 O O . LYS A 1 84 ? -18.826 8.587 -1.977 1.00 62.88 84 LYS A O 1
ATOM 658 N N . ILE A 1 85 ? -17.305 8.975 -3.590 1.00 56.94 85 ILE A N 1
ATOM 659 C CA . ILE A 1 85 ? -18.147 8.626 -4.741 1.00 56.94 85 ILE A CA 1
ATOM 660 C C . ILE A 1 85 ? -17.587 7.441 -5.533 1.00 56.94 85 ILE A C 1
ATOM 662 O O . ILE A 1 85 ? -18.194 7.018 -6.514 1.00 56.94 85 ILE A O 1
ATOM 666 N N . TYR A 1 86 ? -16.429 6.904 -5.140 1.00 63.78 86 TYR A N 1
ATOM 667 C CA . TYR A 1 86 ? -15.756 5.852 -5.892 1.00 63.78 86 TYR A CA 1
ATOM 668 C C . TYR A 1 86 ? -16.274 4.462 -5.516 1.00 63.78 86 TYR A C 1
ATOM 670 O O . TYR A 1 86 ? -15.925 3.902 -4.472 1.00 63.78 86 TYR A O 1
ATOM 678 N N . ASN A 1 87 ? -17.066 3.859 -6.404 1.00 65.50 87 ASN A N 1
ATOM 679 C CA . ASN A 1 87 ? -17.469 2.468 -6.257 1.00 65.50 87 ASN A CA 1
ATOM 680 C C . ASN A 1 87 ? -16.399 1.533 -6.847 1.00 65.50 87 ASN A C 1
ATOM 682 O O . ASN A 1 87 ? -16.354 1.265 -8.053 1.00 65.50 87 ASN A O 1
ATOM 686 N N . PHE A 1 88 ? -15.556 0.977 -5.975 1.00 66.50 88 PHE A N 1
ATOM 687 C CA . PHE A 1 88 ? -14.523 0.006 -6.353 1.00 66.50 88 PHE A CA 1
ATOM 688 C C . PHE A 1 88 ? -15.079 -1.291 -6.982 1.00 66.50 88 PHE A C 1
ATOM 690 O O . PHE A 1 88 ? -14.333 -1.994 -7.674 1.00 66.50 88 PHE A O 1
ATOM 697 N N . ASN A 1 89 ? -16.370 -1.602 -6.795 1.00 54.66 89 ASN A N 1
ATOM 698 C CA . ASN A 1 89 ? -17.007 -2.782 -7.390 1.00 54.66 89 ASN A CA 1
ATOM 699 C C . ASN A 1 89 ? -17.430 -2.561 -8.855 1.00 54.66 89 ASN A C 1
ATOM 701 O O . ASN A 1 89 ? -17.346 -3.504 -9.639 1.00 54.66 89 ASN A O 1
ATOM 705 N N . GLU A 1 90 ? -17.799 -1.338 -9.260 1.00 54.09 90 GLU A N 1
ATOM 706 C CA . GLU A 1 90 ? -18.397 -1.077 -10.588 1.00 54.09 90 GLU A CA 1
ATOM 707 C C . GLU A 1 90 ? -17.610 -0.113 -11.495 1.00 54.09 90 GLU A C 1
ATOM 709 O O . GLU A 1 90 ? -17.988 0.066 -12.646 1.00 54.09 90 GLU A O 1
ATOM 714 N N . LYS A 1 91 ? -16.466 0.444 -11.059 1.00 51.88 91 LYS A N 1
ATOM 715 C CA . LYS A 1 91 ? -15.722 1.481 -11.818 1.00 51.88 91 LYS A CA 1
ATOM 716 C C . LYS A 1 91 ? -16.579 2.714 -12.171 1.00 51.88 91 LYS A C 1
ATOM 718 O O . LYS A 1 91 ? -16.304 3.373 -13.171 1.00 51.88 91 LYS A O 1
ATOM 723 N N . GLU A 1 92 ? -17.568 3.066 -11.359 1.00 43.84 92 GLU A N 1
ATOM 724 C CA . GLU A 1 92 ? -18.330 4.299 -11.556 1.00 43.84 92 GLU A CA 1
ATOM 725 C C . GLU A 1 92 ? -18.191 5.237 -10.360 1.00 43.84 92 GLU A C 1
ATOM 727 O O . GLU A 1 92 ? -18.177 4.825 -9.197 1.00 43.84 92 GLU A O 1
ATOM 732 N N . ILE A 1 93 ? -18.076 6.521 -10.697 1.00 45.19 93 ILE A N 1
ATOM 733 C CA . ILE A 1 93 ? -18.404 7.623 -9.807 1.00 45.19 93 ILE A CA 1
ATOM 734 C C . ILE A 1 93 ? -19.912 7.522 -9.584 1.00 45.19 93 ILE A C 1
ATOM 736 O O . ILE A 1 93 ? -20.676 7.724 -10.528 1.00 45.19 93 ILE A O 1
ATOM 740 N N . THR A 1 94 ? -20.370 7.222 -8.371 1.00 42.97 94 THR A N 1
ATOM 741 C CA . THR A 1 94 ? -21.787 7.400 -8.051 1.00 42.97 94 THR A CA 1
ATOM 742 C C . THR A 1 94 ? -22.054 8.898 -8.007 1.00 42.97 94 THR A C 1
ATOM 744 O O . THR A 1 94 ? -21.859 9.543 -6.975 1.00 42.97 94 THR A O 1
ATOM 747 N N . THR A 1 95 ? -22.459 9.479 -9.137 1.00 40.31 95 THR A N 1
ATOM 748 C CA . THR A 1 95 ? -23.055 10.814 -9.166 1.00 40.31 95 THR A CA 1
ATOM 749 C C . THR A 1 95 ? -24.345 10.740 -8.356 1.00 40.31 95 THR A C 1
ATOM 751 O O . THR A 1 95 ? -25.386 10.325 -8.858 1.00 40.31 95 THR A O 1
ATOM 754 N N . THR A 1 96 ? -24.270 11.088 -7.073 1.00 40.03 96 THR A N 1
ATOM 755 C CA . THR A 1 96 ? -25.475 11.430 -6.319 1.00 40.03 96 THR A CA 1
ATOM 756 C C . THR A 1 96 ? -25.847 12.853 -6.729 1.00 40.03 96 THR A C 1
ATOM 758 O O . THR A 1 96 ? -24.995 13.737 -6.666 1.00 40.03 96 THR A O 1
ATOM 761 N N . LEU A 1 97 ? -27.076 12.993 -7.238 1.00 38.56 97 LEU A N 1
ATOM 762 C CA . LEU A 1 97 ? -27.743 14.215 -7.713 1.00 38.56 97 LEU A CA 1
ATOM 763 C C . LEU A 1 97 ? -27.499 15.457 -6.845 1.00 38.56 97 LEU A C 1
ATOM 765 O O . LEU A 1 97 ? -27.551 15.323 -5.601 1.00 38.56 97 LEU A O 1
#

InterPro domains:
  IPR002109 Glutaredoxin [PF00462] (2-69)
  IPR036249 Thioredoxin-like superfamily [SSF52833] (1-81)

Radius of gyration: 13.32 Å; chains: 1; bounding box: 41×26×25 Å

Secondary structure (DSSP, 8-state):
-EEEEE-TT-TTSHHHHHHHHTS---EEEEETTT-HHHHHHHHHHHTT-GGGHHHHHTT----SEEEETTTTEEEE--TT--TTTEETTTTEE----

Foldseek 3Di:
DKEWEAAPPDPPAPVVVVLVVPEPDDYYYQHLPPDPVSVVLVCVQLVPPPVNVVCVVVVHPQPRKMDDPSNPDIDHDDPPDNNRQQDPVPRDRNPDD